Protein AF-A0A3M7R9L0-F1 (afdb_monomer)

pLDDT: mean 75.56, std 18.88, range [33.22, 97.31]

InterPro domains:
  IPR000403 Phosphatidylinositol 3-/4-kinase, catalytic domain [PS50290] (1-96)
  IPR011009 Protein kinase-like domain superfamily [SSF56112] (21-98)
  IPR015433 Phosphatidylinositol 3-/4-kinase [PTHR10048] (22-107)
  IPR036940 Phosphatidylinositol 3-/4-kinase, catalytic domain superfamily [G3DSA:1.10.1070.11] (7-100)

Foldseek 3Di:
DDPVVVVVVVVVVVLCPDPVSVVVVVLVVVLVVLVVCLVCVVVVLVVLVVCVVVPDPPRDPVVSVVSCVVSVNVDDSVVSSVVSSVVVVVVVVVVVVVVVVVVVVVPDDDDDDPCPVVVVVVVPPDD

Nearest PDB structures (foldseek):
  6zbd-assembly1_D  TM=3.162E-01  e=4.401E+00  Plasmodium falciparum

Structure (mmCIF, N/CA/C/O backbone):
data_AF-A0A3M7R9L0-F1
#
_entry.id   AF-A0A3M7R9L0-F1
#
loop_
_atom_site.group_PDB
_atom_site.id
_atom_site.type_symbol
_atom_site.label_atom_id
_atom_site.label_alt_id
_atom_site.label_comp_id
_atom_site.label_asym_id
_atom_site.label_entity_id
_atom_site.label_seq_id
_atom_site.pdbx_PDB_ins_code
_atom_site.Cartn_x
_atom_site.Cartn_y
_atom_site.Cartn_z
_atom_site.occupancy
_atom_site.B_iso_or_equiv
_atom_site.auth_seq_id
_atom_site.auth_comp_id
_atom_site.auth_asym_id
_atom_site.auth_atom_id
_atom_site.pdbx_PDB_model_num
ATOM 1 N N . MET A 1 1 ? 32.721 12.756 -23.487 1.00 53.66 1 MET A N 1
ATOM 2 C CA . MET A 1 1 ? 31.592 11.808 -23.356 1.00 53.66 1 MET A CA 1
ATOM 3 C C . MET A 1 1 ? 32.039 10.497 -23.986 1.00 53.66 1 MET A C 1
ATOM 5 O O . MET A 1 1 ? 32.340 10.494 -25.172 1.00 53.66 1 MET A O 1
ATOM 9 N N . ASN A 1 2 ? 32.231 9.439 -23.197 1.00 69.00 2 ASN A N 1
ATOM 10 C CA . ASN A 1 2 ? 32.948 8.241 -23.658 1.00 69.00 2 ASN A CA 1
ATOM 11 C C . ASN A 1 2 ? 32.012 7.320 -24.458 1.00 69.00 2 ASN A C 1
ATOM 13 O O . ASN A 1 2 ? 30.813 7.264 -24.183 1.00 69.00 2 ASN A O 1
ATOM 17 N N . SER A 1 3 ? 32.550 6.580 -25.432 1.00 69.06 3 SER A N 1
ATOM 18 C CA . SER A 1 3 ? 31.783 5.712 -26.348 1.00 69.06 3 SER A CA 1
ATOM 19 C C . SER A 1 3 ? 30.924 4.650 -25.637 1.00 69.06 3 SER A C 1
ATOM 21 O O . SER A 1 3 ? 29.881 4.254 -26.155 1.00 69.06 3 SER A O 1
ATOM 23 N N . LEU A 1 4 ? 31.315 4.236 -24.427 1.00 69.69 4 LEU A N 1
ATOM 24 C CA . LEU A 1 4 ? 30.535 3.371 -23.533 1.00 69.69 4 LEU A CA 1
ATOM 25 C C . LEU A 1 4 ? 29.287 4.064 -22.957 1.00 69.69 4 LEU A C 1
ATOM 27 O O . LEU A 1 4 ? 28.214 3.466 -22.939 1.00 69.69 4 LEU A O 1
ATOM 31 N N . GLN A 1 5 ? 29.393 5.334 -22.556 1.00 68.00 5 GLN A N 1
ATOM 32 C CA . GLN A 1 5 ? 28.264 6.115 -22.032 1.00 68.00 5 GLN A CA 1
ATOM 33 C C . GLN A 1 5 ? 27.217 6.365 -23.127 1.00 68.00 5 GLN A C 1
ATOM 35 O O . GLN A 1 5 ? 26.020 6.246 -22.889 1.00 68.00 5 GLN A O 1
ATOM 40 N N . ALA A 1 6 ? 27.668 6.663 -24.350 1.00 66.50 6 ALA A N 1
ATOM 41 C CA . ALA A 1 6 ? 26.783 6.856 -25.498 1.00 66.50 6 ALA A CA 1
ATOM 42 C C . ALA A 1 6 ? 26.023 5.568 -25.868 1.00 66.50 6 ALA A C 1
ATOM 44 O O . ALA A 1 6 ? 24.829 5.621 -26.156 1.00 66.50 6 ALA A O 1
ATOM 45 N N . ARG A 1 7 ? 26.688 4.404 -25.796 1.00 65.31 7 ARG A N 1
ATOM 46 C CA . ARG A 1 7 ? 26.052 3.091 -25.998 1.00 65.31 7 ARG A CA 1
ATOM 47 C C . ARG A 1 7 ? 25.059 2.737 -24.892 1.00 65.31 7 ARG A C 1
ATOM 49 O O . ARG A 1 7 ? 23.973 2.267 -25.210 1.00 65.31 7 ARG A O 1
ATOM 56 N N . SER A 1 8 ? 25.400 3.006 -23.630 1.00 67.25 8 SER A N 1
ATOM 57 C CA . SER A 1 8 ? 24.491 2.805 -22.491 1.00 67.25 8 SER A CA 1
ATOM 58 C C . SER A 1 8 ? 23.214 3.637 -22.648 1.00 67.25 8 SER A C 1
ATOM 60 O O . SER A 1 8 ? 22.108 3.109 -22.575 1.00 67.25 8 SER A O 1
ATOM 62 N N . ASN A 1 9 ? 23.355 4.917 -23.002 1.00 66.81 9 ASN A N 1
ATOM 63 C CA . ASN A 1 9 ? 22.213 5.801 -23.220 1.00 66.81 9 ASN A CA 1
ATOM 64 C C . ASN A 1 9 ? 21.344 5.347 -24.404 1.00 66.81 9 ASN A C 1
ATOM 66 O O . ASN A 1 9 ? 20.123 5.343 -24.291 1.00 66.81 9 ASN A O 1
ATOM 70 N N . ALA A 1 10 ? 21.946 4.928 -25.522 1.00 66.75 10 ALA A N 1
ATOM 71 C CA . ALA A 1 10 ? 21.201 4.415 -26.674 1.00 66.75 10 ALA A CA 1
ATOM 72 C C . ALA A 1 10 ? 20.441 3.114 -26.354 1.00 66.75 10 ALA A C 1
ATOM 74 O O . ALA A 1 10 ? 19.305 2.944 -26.790 1.00 66.75 10 ALA A O 1
ATOM 75 N N . TYR A 1 11 ? 21.035 2.226 -25.552 1.00 67.69 11 TYR A N 1
ATOM 76 C CA . TYR A 1 11 ? 20.399 0.995 -25.081 1.00 67.69 11 TYR A CA 1
ATOM 77 C C . TYR A 1 11 ? 19.216 1.277 -24.145 1.00 67.69 11 TYR A C 1
ATOM 79 O O . TYR A 1 11 ? 18.138 0.721 -24.339 1.00 67.69 11 TYR A O 1
ATOM 87 N N . LEU A 1 12 ? 19.375 2.204 -23.195 1.00 68.25 12 LEU A N 1
ATOM 88 C CA . LEU A 1 12 ? 18.295 2.649 -22.307 1.00 68.25 12 LEU A CA 1
ATOM 89 C C . LEU A 1 12 ? 17.146 3.308 -23.084 1.00 68.25 12 LEU A C 1
ATOM 91 O O . LEU A 1 12 ? 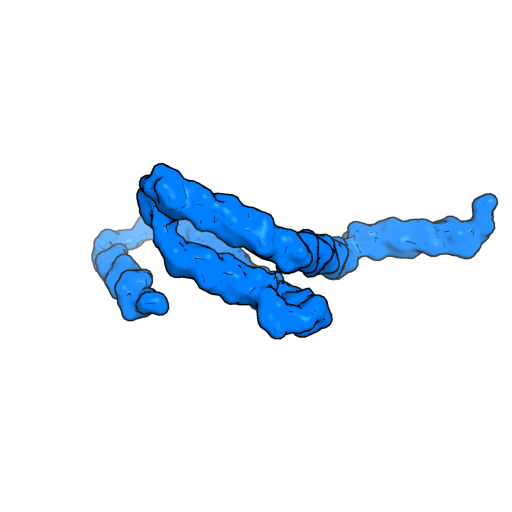15.978 3.078 -22.780 1.00 68.25 12 LEU A O 1
ATOM 95 N N . ILE A 1 13 ? 17.462 4.104 -24.111 1.00 70.31 13 ILE A N 1
ATOM 96 C CA . ILE A 1 13 ? 16.453 4.699 -24.998 1.00 70.31 13 ILE A CA 1
ATOM 97 C C . ILE A 1 13 ? 15.714 3.602 -25.772 1.00 70.31 13 ILE A C 1
ATOM 99 O O . ILE A 1 13 ? 14.491 3.646 -25.859 1.00 70.31 13 ILE A O 1
ATOM 103 N N . HIS A 1 14 ? 16.427 2.601 -26.294 1.00 69.12 14 HIS A N 1
ATOM 104 C CA . HIS A 1 14 ? 15.804 1.487 -27.008 1.00 69.12 14 HIS A CA 1
ATOM 105 C C . HIS A 1 14 ? 14.879 0.666 -26.098 1.00 69.12 14 HIS A C 1
ATOM 107 O O . HIS A 1 14 ? 13.741 0.399 -26.472 1.00 69.12 14 HIS A O 1
ATOM 113 N N . GLN A 1 15 ? 15.317 0.352 -24.874 1.00 64.38 15 GLN A N 1
ATOM 114 C CA . GLN A 1 15 ? 14.487 -0.326 -23.875 1.00 64.38 15 GLN A CA 1
ATOM 115 C C . GLN A 1 15 ? 13.240 0.483 -23.510 1.00 64.38 15 GLN A C 1
ATOM 117 O O . GLN A 1 15 ? 12.160 -0.081 -23.429 1.00 64.38 15 GLN A O 1
ATOM 122 N N . ARG A 1 16 ? 13.333 1.813 -23.392 1.00 63.31 16 ARG A N 1
ATOM 123 C CA . ARG A 1 16 ? 12.158 2.669 -23.140 1.00 63.31 16 ARG A CA 1
ATOM 124 C C . ARG A 1 16 ? 11.089 2.615 -24.234 1.00 63.31 16 ARG A C 1
ATOM 126 O O . ARG A 1 16 ? 9.945 2.979 -23.967 1.00 63.31 16 ARG A O 1
ATOM 133 N N . HIS A 1 17 ? 11.432 2.169 -25.441 1.00 69.00 17 HIS A N 1
ATOM 134 C CA . HIS A 1 17 ? 10.470 1.927 -26.517 1.00 69.00 17 HIS A CA 1
ATOM 135 C C . HIS A 1 17 ? 9.914 0.493 -26.534 1.00 69.00 17 HIS A C 1
ATOM 137 O O . HIS A 1 17 ? 8.915 0.263 -27.215 1.00 69.00 17 HIS A O 1
ATOM 143 N N . ASP A 1 18 ? 10.494 -0.445 -25.777 1.00 76.12 18 ASP A N 1
ATOM 144 C CA . ASP A 1 18 ? 9.976 -1.806 -25.627 1.00 76.12 18 ASP A CA 1
ATOM 145 C C . ASP A 1 18 ? 8.710 -1.793 -24.740 1.00 76.12 18 ASP A C 1
ATOM 147 O O . ASP A 1 18 ? 8.763 -1.365 -23.579 1.00 76.12 18 ASP A O 1
ATOM 151 N N . PRO A 1 19 ? 7.554 -2.262 -25.246 1.00 76.69 19 PRO A N 1
ATOM 152 C CA . PRO A 1 19 ? 6.320 -2.351 -24.468 1.00 76.69 19 PRO A CA 1
ATOM 153 C C . PRO A 1 19 ? 6.467 -3.143 -23.163 1.00 76.69 19 PRO A C 1
ATOM 155 O O . PRO A 1 19 ? 5.848 -2.781 -22.163 1.00 76.69 19 PRO A O 1
ATOM 158 N N . ASN A 1 20 ? 7.299 -4.190 -23.145 1.00 79.88 20 ASN A N 1
ATOM 159 C CA . ASN A 1 20 ? 7.531 -4.999 -21.950 1.00 79.88 20 ASN A CA 1
ATOM 160 C C . ASN A 1 20 ? 8.290 -4.209 -20.886 1.00 79.88 20 ASN A C 1
ATOM 162 O O . ASN A 1 20 ? 7.934 -4.271 -19.712 1.00 79.88 20 ASN A O 1
ATOM 166 N N . PHE A 1 21 ? 9.295 -3.429 -21.291 1.00 83.50 21 PHE A N 1
ATOM 167 C CA . PHE A 1 21 ? 10.059 -2.587 -20.373 1.00 83.50 21 PHE A CA 1
ATOM 168 C C . PHE A 1 21 ? 9.172 -1.515 -19.735 1.00 83.50 21 PHE A C 1
ATOM 170 O O . PHE A 1 21 ? 9.161 -1.375 -18.517 1.00 83.50 21 PHE A O 1
ATOM 177 N N . ARG A 1 22 ? 8.362 -0.809 -20.536 1.00 80.81 22 ARG A N 1
ATOM 178 C CA . ARG A 1 22 ? 7.430 0.211 -20.019 1.00 80.81 22 ARG A CA 1
ATOM 179 C C . ARG A 1 22 ? 6.404 -0.375 -19.056 1.00 80.81 22 ARG A C 1
ATOM 181 O O . ARG A 1 22 ? 5.993 0.283 -18.104 1.00 80.81 22 ARG A O 1
ATOM 188 N N . PHE A 1 23 ? 5.969 -1.602 -19.317 1.00 83.12 23 PHE A N 1
ATOM 189 C CA . PHE A 1 23 ? 5.032 -2.288 -18.447 1.00 83.12 23 PHE A CA 1
ATOM 190 C C . PHE A 1 23 ? 5.681 -2.726 -17.124 1.00 83.12 23 PHE A C 1
ATOM 192 O O . PHE A 1 23 ? 5.071 -2.564 -16.071 1.00 83.12 23 PHE A O 1
ATOM 199 N N . GLN A 1 24 ? 6.930 -3.200 -17.151 1.00 87.56 24 GLN A 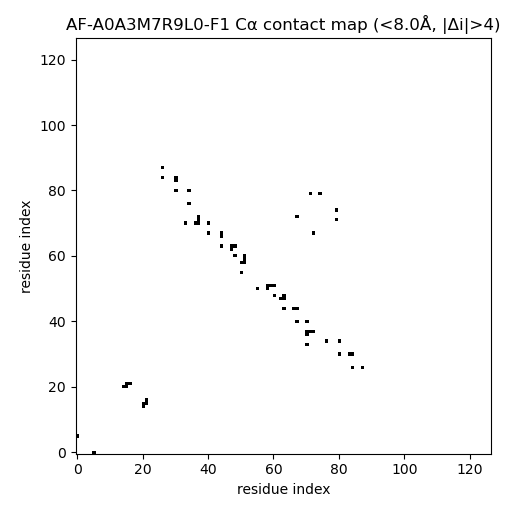N 1
ATOM 200 C CA . GLN A 1 24 ? 7.690 -3.460 -15.923 1.00 87.56 24 GLN A CA 1
ATOM 201 C C . GLN A 1 24 ? 7.940 -2.174 -15.124 1.00 87.56 24 GLN A C 1
ATOM 203 O O . GLN A 1 24 ? 7.689 -2.157 -13.924 1.00 87.56 24 GLN A O 1
ATOM 208 N N . GLU A 1 25 ? 8.316 -1.073 -15.782 1.00 88.50 25 GLU A N 1
ATOM 209 C CA . GLU A 1 25 ? 8.476 0.241 -15.140 1.00 88.50 25 GLU A CA 1
ATOM 210 C C . GLU A 1 25 ? 7.169 0.704 -14.468 1.00 88.50 25 GLU A C 1
ATOM 212 O O . GLU A 1 25 ? 7.175 1.176 -13.331 1.00 88.50 25 GLU A O 1
ATOM 217 N N . PHE A 1 26 ? 6.021 0.507 -15.124 1.00 87.56 26 PHE A N 1
ATOM 218 C CA . PHE A 1 26 ? 4.709 0.769 -14.527 1.00 87.56 26 PHE A CA 1
ATOM 219 C C . PHE A 1 26 ? 4.470 -0.061 -13.257 1.00 87.56 26 PHE A C 1
ATOM 221 O O . PHE A 1 26 ? 4.072 0.493 -12.231 1.00 87.56 26 PHE A O 1
ATOM 228 N N . ILE A 1 27 ? 4.733 -1.370 -13.305 1.00 90.25 27 ILE A N 1
ATOM 229 C CA . ILE A 1 27 ? 4.584 -2.258 -12.146 1.00 90.25 27 ILE A CA 1
ATOM 230 C C . ILE A 1 27 ? 5.473 -1.792 -10.987 1.00 90.25 27 ILE A C 1
ATOM 232 O O . ILE A 1 27 ? 5.016 -1.733 -9.845 1.00 90.25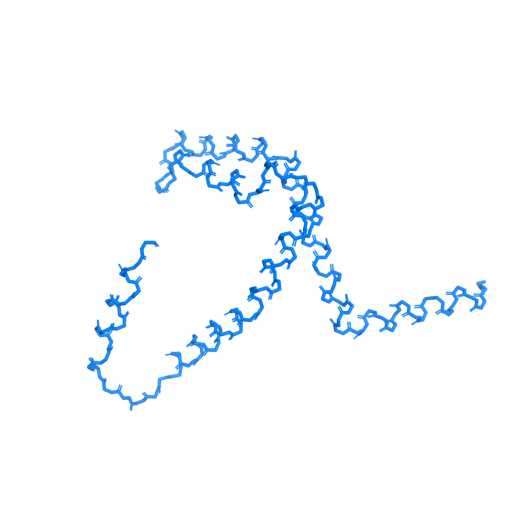 27 ILE A O 1
ATOM 236 N N . GLU A 1 28 ? 6.729 -1.449 -11.267 1.00 91.19 28 GLU A N 1
ATOM 237 C CA . GLU A 1 28 ? 7.674 -0.970 -10.258 1.00 91.19 28 GLU A CA 1
ATOM 238 C C . GLU A 1 28 ? 7.188 0.320 -9.592 1.00 91.19 28 GLU A C 1
ATOM 240 O O . GLU A 1 28 ? 7.207 0.418 -8.363 1.00 91.19 28 GLU A O 1
ATOM 245 N N . LEU A 1 29 ? 6.687 1.280 -10.373 1.00 92.06 29 LEU A N 1
ATOM 246 C CA . LEU A 1 29 ? 6.093 2.510 -9.845 1.00 92.06 29 LEU A CA 1
ATOM 247 C C . LEU A 1 29 ? 4.861 2.223 -8.977 1.00 92.06 29 LEU A C 1
ATOM 249 O O . LEU A 1 29 ? 4.703 2.830 -7.916 1.00 92.06 29 LEU A O 1
ATOM 253 N N . CYS A 1 30 ? 4.008 1.275 -9.378 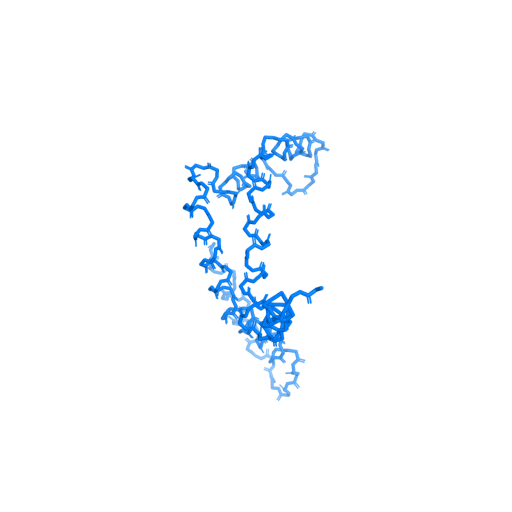1.00 90.19 30 CYS A N 1
ATOM 254 C CA . CYS A 1 30 ? 2.875 0.842 -8.561 1.00 90.19 30 CYS A CA 1
ATOM 255 C C . CYS A 1 30 ? 3.329 0.239 -7.226 1.00 90.19 30 CYS A C 1
ATOM 257 O O . CYS A 1 30 ? 2.770 0.590 -6.187 1.00 90.19 30 CYS A O 1
ATOM 259 N N . CYS A 1 31 ? 4.352 -0.620 -7.230 1.00 92.31 31 CYS A N 1
ATOM 260 C CA . CYS A 1 31 ? 4.933 -1.163 -6.003 1.00 92.31 31 CYS A CA 1
ATOM 261 C C . CYS A 1 31 ? 5.486 -0.048 -5.107 1.00 92.31 31 CYS A C 1
ATOM 263 O O . CYS A 1 31 ? 5.174 -0.024 -3.919 1.00 92.31 31 CYS A O 1
ATOM 265 N N . GLN A 1 32 ? 6.230 0.914 -5.659 1.00 95.81 32 GLN A N 1
ATOM 266 C CA . GLN A 1 32 ? 6.763 2.045 -4.890 1.00 95.81 32 GLN A CA 1
ATOM 267 C C . GLN A 1 32 ? 5.646 2.870 -4.238 1.00 95.81 32 GLN A C 1
ATOM 269 O O . GLN A 1 32 ? 5.690 3.135 -3.036 1.00 95.81 32 GLN A O 1
ATOM 274 N N . ALA A 1 33 ? 4.611 3.229 -5.002 1.00 93.19 33 ALA A N 1
ATOM 275 C CA . ALA A 1 33 ? 3.460 3.960 -4.478 1.00 93.19 33 ALA A CA 1
ATOM 276 C C . ALA A 1 33 ? 2.735 3.170 -3.374 1.00 93.19 33 ALA A C 1
ATOM 278 O O . ALA A 1 33 ? 2.393 3.726 -2.330 1.00 93.19 33 ALA A O 1
ATOM 279 N N . PHE A 1 34 ? 2.552 1.861 -3.566 1.00 92.94 34 PHE A N 1
ATOM 280 C CA . PHE A 1 34 ? 1.928 0.988 -2.576 1.00 92.94 34 PHE A CA 1
ATOM 281 C C . PHE A 1 34 ? 2.741 0.898 -1.280 1.00 92.94 34 PHE A C 1
ATOM 283 O O . PHE A 1 34 ? 2.168 0.989 -0.195 1.00 92.94 34 PHE A O 1
ATOM 290 N N . GLN A 1 35 ? 4.073 0.812 -1.365 1.00 95.94 35 GLN A N 1
ATOM 291 C CA . GLN A 1 35 ? 4.928 0.826 -0.175 1.00 95.94 35 GLN A CA 1
ATOM 292 C C . GLN A 1 35 ? 4.868 2.162 0.570 1.00 95.94 35 GLN A C 1
ATOM 294 O O . GLN A 1 35 ? 4.859 2.174 1.800 1.00 95.94 35 GLN A O 1
ATOM 299 N N . ILE A 1 36 ? 4.761 3.293 -0.135 1.00 96.31 36 ILE A N 1
ATOM 300 C CA . ILE A 1 36 ? 4.556 4.601 0.506 1.00 96.31 36 ILE A CA 1
ATOM 301 C C . ILE A 1 36 ? 3.233 4.618 1.282 1.00 96.31 36 ILE A C 1
ATOM 303 O O . ILE A 1 36 ? 3.207 5.060 2.432 1.00 96.31 36 ILE A O 1
ATOM 307 N N . LEU A 1 37 ? 2.149 4.099 0.696 1.00 92.44 37 LEU A N 1
ATOM 308 C CA . LEU A 1 37 ? 0.855 3.990 1.378 1.00 92.44 37 LEU A CA 1
ATOM 309 C C . LEU A 1 37 ? 0.940 3.088 2.617 1.00 92.44 37 LEU A C 1
ATOM 311 O O . LEU A 1 37 ? 0.470 3.476 3.685 1.00 92.44 37 LEU A O 1
ATOM 315 N N . ARG A 1 38 ? 1.596 1.927 2.507 1.00 96.62 38 ARG A N 1
ATOM 316 C CA . ARG A 1 38 ? 1.827 0.997 3.627 1.00 96.62 38 ARG A CA 1
ATOM 317 C C . ARG A 1 38 ? 2.619 1.639 4.759 1.00 96.62 38 ARG A C 1
ATOM 319 O O . ARG A 1 38 ? 2.215 1.551 5.916 1.00 96.62 38 ARG A O 1
ATOM 326 N N . LYS A 1 39 ? 3.705 2.348 4.442 1.00 97.31 39 LYS A N 1
ATOM 327 C CA . LYS A 1 39 ? 4.535 3.058 5.433 1.00 97.31 39 LYS A CA 1
ATOM 328 C C . LYS A 1 39 ? 3.749 4.150 6.169 1.00 97.31 39 LYS A C 1
ATOM 330 O O . LYS A 1 39 ? 4.018 4.408 7.336 1.00 97.31 39 LYS A O 1
ATOM 335 N N . ASN A 1 40 ? 2.739 4.740 5.525 1.00 96.38 40 ASN A N 1
ATOM 336 C CA . ASN A 1 40 ? 1.915 5.817 6.085 1.00 96.38 40 ASN A CA 1
ATOM 337 C C . ASN A 1 40 ? 0.504 5.376 6.518 1.00 96.38 40 ASN A C 1
ATOM 339 O O . ASN A 1 40 ? -0.353 6.230 6.756 1.00 96.38 40 ASN A O 1
ATOM 343 N N . HIS A 1 41 ? 0.250 4.069 6.645 1.00 94.69 41 HIS A N 1
ATOM 344 C CA . HIS A 1 41 ? -1.097 3.540 6.877 1.00 94.69 41 HIS A CA 1
ATOM 345 C C . HIS A 1 41 ? -1.764 4.100 8.139 1.00 94.69 41 HIS A C 1
ATOM 347 O O . HIS A 1 41 ? -2.958 4.363 8.103 1.00 94.69 41 HIS A O 1
ATOM 353 N N . ILE A 1 42 ? -1.020 4.353 9.223 1.00 96.94 42 ILE A N 1
ATOM 354 C CA . ILE A 1 42 ? -1.582 4.910 10.466 1.00 96.94 42 ILE A CA 1
ATOM 355 C C . ILE A 1 42 ? -2.305 6.235 10.190 1.00 96.94 42 ILE A C 1
ATOM 357 O O . ILE A 1 42 ? -3.470 6.374 10.547 1.00 96.94 42 ILE A O 1
ATOM 361 N N . HIS A 1 43 ? -1.667 7.169 9.476 1.00 96.56 43 HIS A N 1
ATOM 362 C CA . HIS A 1 43 ? -2.276 8.455 9.122 1.00 96.56 43 HIS A CA 1
ATOM 363 C C . HIS A 1 43 ? -3.517 8.277 8.243 1.00 96.56 43 HIS A C 1
ATOM 365 O O . HIS A 1 43 ? -4.533 8.934 8.464 1.00 96.56 43 HIS A O 1
ATOM 371 N N . LEU A 1 44 ? -3.452 7.368 7.266 1.00 90.56 44 LEU A N 1
ATOM 372 C CA . LEU A 1 44 ? -4.586 7.066 6.396 1.00 90.56 44 LEU A CA 1
ATOM 373 C C . LEU A 1 44 ? -5.777 6.524 7.201 1.00 90.56 44 LEU A C 1
ATOM 375 O O . LEU A 1 44 ? -6.906 6.969 7.004 1.00 90.56 44 LEU A O 1
ATOM 379 N N . LEU A 1 45 ? -5.528 5.590 8.121 1.00 93.69 45 LEU A N 1
ATOM 380 C CA . LEU A 1 45 ? -6.563 5.000 8.966 1.00 93.69 45 LEU A CA 1
ATOM 381 C C . LEU A 1 45 ? -7.144 6.025 9.946 1.00 93.69 45 LEU A C 1
ATOM 383 O O . LEU A 1 45 ? -8.358 6.047 10.121 1.00 93.69 45 LEU A O 1
ATOM 387 N N . SER A 1 46 ? -6.326 6.923 10.505 1.00 96.31 46 SER A N 1
ATOM 388 C CA . SER A 1 46 ? -6.815 8.027 11.341 1.00 96.31 46 SER A CA 1
ATOM 389 C C . SER A 1 46 ? -7.718 8.990 10.568 1.00 96.31 46 SER A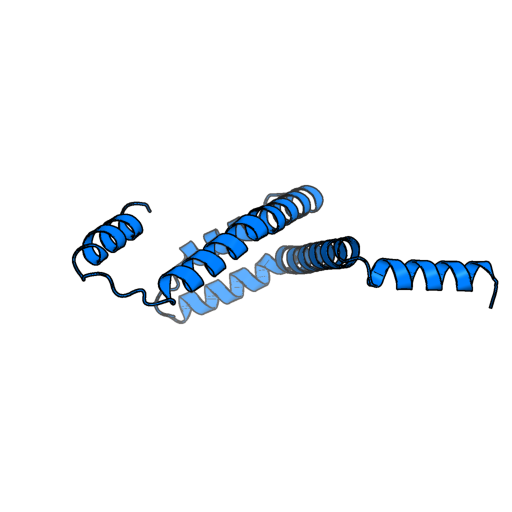 C 1
ATOM 391 O O . SER A 1 46 ? -8.744 9.412 11.089 1.00 96.31 46 SER A O 1
ATOM 393 N N . ILE A 1 47 ? -7.392 9.313 9.311 1.00 93.69 47 ILE A N 1
ATOM 394 C CA . ILE A 1 47 ? -8.265 10.145 8.464 1.00 93.69 47 ILE A CA 1
ATOM 395 C C . ILE A 1 47 ? -9.608 9.444 8.223 1.00 93.69 47 ILE A C 1
ATOM 397 O O . ILE A 1 47 ? -10.657 10.078 8.319 1.00 93.69 47 ILE A O 1
ATOM 401 N N . ILE A 1 48 ? -9.594 8.135 7.955 1.00 89.06 48 ILE A N 1
ATOM 402 C CA . ILE A 1 48 ? -10.822 7.346 7.778 1.00 89.06 48 ILE A CA 1
ATOM 403 C C . ILE A 1 48 ? -11.647 7.318 9.069 1.00 89.06 48 ILE A C 1
ATOM 405 O O . ILE A 1 48 ? -12.868 7.436 9.010 1.00 89.06 48 ILE A O 1
ATOM 409 N N . GLU A 1 49 ? -11.007 7.195 10.230 1.00 92.94 49 GLU A N 1
ATOM 410 C CA . GLU A 1 49 ? -11.686 7.251 11.526 1.00 92.94 49 GLU A CA 1
ATOM 411 C C . GLU A 1 49 ? -12.366 8.608 11.756 1.00 92.94 49 GLU A C 1
ATOM 413 O O . GLU A 1 49 ? -13.558 8.648 12.051 1.00 92.94 49 GLU A O 1
ATOM 418 N N . LEU A 1 50 ? -11.678 9.719 11.475 1.00 93.94 50 LEU A N 1
ATOM 419 C CA . LEU A 1 50 ? -12.268 11.062 11.546 1.00 93.94 50 LEU A CA 1
ATOM 420 C C . LEU A 1 50 ? -13.464 11.238 10.594 1.00 93.94 50 LEU A C 1
ATOM 422 O O . LEU A 1 50 ? -14.452 11.890 10.935 1.00 93.94 50 LEU A O 1
ATOM 426 N N . MET A 1 51 ? -13.392 10.654 9.395 1.00 89.88 51 MET A N 1
ATOM 427 C CA . MET A 1 51 ? -14.491 10.660 8.425 1.00 89.88 51 MET A CA 1
ATOM 428 C C . MET A 1 51 ? -15.707 9.867 8.924 1.00 89.88 51 MET A C 1
ATOM 430 O O . MET A 1 51 ? -16.844 10.282 8.691 1.00 89.88 51 MET A O 1
ATOM 434 N N . ILE A 1 52 ? -15.478 8.745 9.615 1.00 88.94 52 ILE A N 1
ATOM 435 C CA . ILE A 1 52 ? -16.541 7.952 10.248 1.00 88.94 52 ILE A CA 1
ATOM 436 C C . ILE A 1 52 ? -17.212 8.776 11.348 1.00 88.94 52 ILE A C 1
ATOM 438 O O . ILE A 1 52 ? -18.436 8.892 11.361 1.00 88.94 52 ILE A O 1
ATOM 442 N N . ASP A 1 53 ? -16.421 9.394 12.224 1.00 92.31 53 ASP A N 1
ATOM 443 C CA . ASP A 1 53 ? -16.930 10.176 13.355 1.00 92.31 53 ASP A CA 1
ATOM 444 C C . ASP A 1 53 ? -17.666 11.451 12.903 1.00 92.31 53 ASP A C 1
ATOM 446 O O . ASP A 1 53 ? -18.575 11.927 13.581 1.00 92.31 53 ASP A O 1
ATOM 450 N N . SER A 1 54 ? -17.342 11.962 11.711 1.00 93.00 54 SER A N 1
ATOM 451 C CA . SER A 1 54 ? -18.053 13.074 11.061 1.00 93.00 54 SER A CA 1
ATOM 452 C C . SER A 1 54 ? -19.416 12.675 10.471 1.00 93.00 54 SER A C 1
ATOM 454 O O . SER A 1 54 ? -20.132 13.528 9.948 1.00 93.00 54 SER A O 1
ATOM 456 N N . GLY A 1 55 ? -19.788 11.392 10.528 1.00 86.62 55 GLY A N 1
ATOM 457 C CA . GLY A 1 55 ? -21.102 10.907 10.109 1.00 86.62 55 GLY A CA 1
ATOM 458 C C . GLY A 1 55 ? -21.285 10.769 8.597 1.00 86.62 55 GLY A C 1
ATOM 459 O O . GLY A 1 55 ? -22.418 10.859 8.123 1.00 86.62 55 GLY A O 1
ATOM 460 N N . ILE A 1 56 ? -20.208 10.557 7.826 1.00 83.38 56 ILE A N 1
ATOM 461 C CA . ILE A 1 56 ? -20.305 10.355 6.370 1.00 83.38 56 ILE A CA 1
ATOM 462 C C . ILE A 1 56 ? -21.151 9.101 6.067 1.00 83.38 56 ILE A C 1
ATOM 464 O O . ILE A 1 56 ? -20.748 7.988 6.424 1.00 83.38 56 ILE A O 1
ATOM 468 N N . PRO A 1 57 ? -22.303 9.234 5.376 1.00 80.88 57 PRO A N 1
ATOM 469 C CA . PRO A 1 57 ? -23.164 8.097 5.068 1.00 80.88 57 PRO A CA 1
ATOM 470 C C . PRO A 1 57 ? -22.443 7.032 4.235 1.00 80.88 57 PRO A C 1
ATOM 472 O O . PRO A 1 57 ? -21.761 7.342 3.261 1.00 80.88 57 PRO A O 1
ATOM 475 N N . GLY A 1 58 ? -22.620 5.762 4.603 1.00 76.44 58 GLY A N 1
ATOM 476 C CA . GLY A 1 58 ? -22.010 4.622 3.908 1.00 76.44 58 GLY A CA 1
ATOM 477 C C . GLY A 1 58 ? -20.585 4.280 4.359 1.00 76.44 58 GLY A C 1
ATOM 478 O O . GLY A 1 58 ? -20.087 3.213 3.998 1.00 76.44 58 GLY A O 1
ATOM 479 N N . LEU A 1 59 ? -19.950 5.112 5.191 1.00 80.44 59 LEU A N 1
ATOM 480 C CA . LEU A 1 59 ? -18.669 4.794 5.812 1.00 80.44 59 LEU A CA 1
ATOM 481 C C . LEU A 1 59 ? -18.900 4.203 7.207 1.00 80.44 59 LEU A C 1
ATOM 483 O O . LEU A 1 59 ? -19.569 4.791 8.050 1.00 80.44 59 LEU A O 1
ATOM 487 N N . SER A 1 60 ? -18.360 3.012 7.452 1.00 87.50 60 SER A N 1
ATOM 488 C CA . SER A 1 60 ? -18.481 2.320 8.740 1.00 87.50 60 SER A CA 1
ATOM 489 C C . SER A 1 60 ? -17.110 1.941 9.278 1.00 87.50 60 SER A C 1
ATOM 491 O O . SER A 1 60 ? -16.131 1.903 8.534 1.00 87.50 60 SER A O 1
ATOM 493 N N . ARG A 1 61 ? -17.037 1.571 10.561 1.00 86.94 61 ARG A N 1
ATOM 494 C CA . ARG A 1 61 ? -15.790 1.116 11.202 1.00 86.94 61 ARG A CA 1
ATOM 495 C C . ARG A 1 61 ? -15.156 -0.103 10.509 1.00 86.94 61 ARG A C 1
ATOM 497 O O . ARG A 1 61 ? -13.943 -0.280 10.577 1.00 86.94 61 ARG A O 1
ATOM 504 N N . ASN A 1 62 ? -15.931 -0.872 9.740 1.00 87.38 62 ASN A N 1
ATOM 505 C CA . ASN A 1 62 ? -15.413 -1.956 8.899 1.00 87.38 62 ASN A CA 1
ATOM 506 C C . ASN A 1 62 ? -14.480 -1.461 7.777 1.00 87.38 62 ASN A C 1
ATOM 508 O O . ASN A 1 62 ? -13.641 -2.230 7.307 1.00 87.38 62 ASN A O 1
ATOM 512 N N . ALA A 1 63 ? -14.586 -0.191 7.366 1.00 86.12 63 ALA A N 1
ATOM 513 C CA . ALA A 1 63 ? -13.720 0.414 6.356 1.00 86.12 63 ALA A CA 1
ATOM 514 C C . ALA A 1 63 ? -12.253 0.468 6.808 1.00 86.12 63 ALA A C 1
ATOM 516 O O . ALA A 1 63 ? -11.363 0.221 5.999 1.00 86.12 63 ALA A O 1
ATOM 517 N N . ILE A 1 64 ? -11.997 0.698 8.101 1.00 88.12 64 ILE A N 1
ATOM 518 C CA . ILE A 1 64 ? -10.640 0.693 8.673 1.00 88.12 64 ILE A CA 1
ATOM 519 C C . ILE A 1 64 ? -10.002 -0.685 8.470 1.00 88.12 64 ILE A C 1
ATOM 521 O O . ILE A 1 64 ? -8.923 -0.800 7.891 1.00 88.12 64 ILE A O 1
ATOM 525 N N . GLN A 1 65 ? -10.712 -1.749 8.859 1.00 89.69 65 GLN A N 1
ATOM 526 C CA . GLN A 1 65 ? -10.221 -3.118 8.702 1.00 89.69 65 GLN A CA 1
ATOM 527 C C . GLN A 1 65 ? -10.095 -3.520 7.226 1.00 89.69 65 GLN A C 1
ATOM 529 O O . GLN A 1 65 ? -9.205 -4.286 6.856 1.00 89.69 65 GLN A O 1
ATOM 534 N N . TYR A 1 66 ? -10.991 -3.029 6.369 1.00 85.44 66 TYR A N 1
ATOM 535 C CA . TYR A 1 66 ? -10.903 -3.241 4.929 1.00 85.44 66 TYR A CA 1
ATOM 536 C C . TYR A 1 66 ? -9.625 -2.619 4.356 1.00 85.44 66 TYR A C 1
ATOM 538 O O . TYR A 1 66 ? -8.876 -3.311 3.669 1.00 85.44 66 TYR A O 1
ATOM 546 N N . VAL A 1 67 ? -9.337 -1.353 4.666 1.00 87.38 67 VAL A N 1
ATOM 547 C CA . VAL A 1 67 ? -8.134 -0.663 4.178 1.00 87.38 67 VAL A CA 1
ATOM 548 C C . VAL A 1 67 ? -6.869 -1.300 4.743 1.00 87.38 67 VAL A C 1
ATOM 550 O O . VAL A 1 67 ? -5.948 -1.567 3.977 1.00 87.38 67 VAL A O 1
ATOM 553 N N . TYR A 1 68 ? -6.845 -1.639 6.035 1.00 91.00 68 TYR A N 1
ATOM 554 C CA . TYR A 1 68 ? -5.722 -2.349 6.653 1.00 91.00 68 TYR A CA 1
ATOM 555 C C . TYR A 1 68 ? -5.395 -3.655 5.910 1.00 91.00 68 TYR A C 1
ATOM 557 O O . TYR A 1 68 ? -4.257 -3.882 5.500 1.00 91.00 68 TYR A O 1
ATOM 565 N N . ARG A 1 69 ? -6.413 -4.485 5.643 1.00 89.19 69 ARG A N 1
ATOM 566 C CA . ARG A 1 69 ? -6.237 -5.749 4.913 1.00 89.19 69 ARG A CA 1
ATOM 567 C C . ARG A 1 69 ? -5.800 -5.543 3.464 1.00 89.19 69 ARG A C 1
ATOM 569 O O . ARG A 1 69 ? -4.916 -6.251 2.998 1.00 89.19 69 ARG A O 1
ATOM 576 N N . ASN A 1 70 ? -6.376 -4.571 2.756 1.00 87.94 70 ASN A N 1
ATOM 577 C CA . ASN A 1 70 ? -6.033 -4.312 1.352 1.00 87.94 70 ASN A CA 1
ATOM 578 C C . ASN A 1 70 ? -4.660 -3.652 1.175 1.00 87.94 70 ASN A C 1
ATOM 580 O O . ASN A 1 70 ? -4.033 -3.823 0.133 1.00 87.94 70 ASN A O 1
ATOM 584 N N . LEU A 1 71 ? -4.159 -2.950 2.194 1.00 91.81 71 LEU A N 1
ATOM 585 C CA . LEU A 1 71 ? -2.765 -2.517 2.241 1.00 91.81 71 LEU A CA 1
ATOM 586 C C . LEU A 1 71 ? -1.811 -3.648 2.633 1.00 91.81 71 LEU A C 1
ATOM 588 O O . LEU A 1 71 ? -0.605 -3.450 2.552 1.00 91.81 71 LEU A O 1
ATOM 592 N N . MET A 1 72 ? -2.320 -4.830 3.001 1.00 94.50 72 MET A N 1
ATOM 593 C CA . MET A 1 72 ? -1.547 -6.030 3.340 1.00 94.50 72 MET A CA 1
ATOM 594 C C . MET A 1 72 ? -0.580 -5.825 4.513 1.00 94.50 72 MET A C 1
ATOM 596 O O . MET A 1 72 ? 0.506 -6.399 4.502 1.00 94.50 72 MET A O 1
ATOM 600 N N . ILE A 1 73 ? -0.914 -4.961 5.478 1.00 95.31 73 ILE A N 1
ATOM 601 C CA . ILE A 1 73 ? 0.030 -4.429 6.485 1.00 95.31 73 ILE A CA 1
ATOM 602 C C . ILE A 1 73 ? 0.836 -5.515 7.218 1.00 95.31 73 ILE A C 1
ATOM 604 O O . ILE A 1 73 ? 1.996 -5.276 7.534 1.00 95.31 73 ILE A O 1
ATOM 608 N N . ASP A 1 74 ? 0.260 -6.702 7.412 1.00 95.88 74 ASP A N 1
ATOM 609 C CA . ASP A 1 74 ? 0.895 -7.833 8.102 1.00 95.88 74 ASP A CA 1
ATOM 610 C C . ASP A 1 74 ? 2.005 -8.547 7.302 1.00 95.88 74 ASP A C 1
ATOM 612 O O . ASP A 1 74 ? 2.746 -9.341 7.873 1.00 95.88 74 ASP A O 1
ATOM 616 N N . LEU A 1 75 ? 2.115 -8.299 5.994 1.00 96.06 75 LEU A N 1
ATOM 617 C CA . LEU A 1 75 ? 3.155 -8.880 5.131 1.00 96.06 75 LEU A CA 1
ATOM 618 C C . LEU A 1 75 ? 4.419 -8.019 5.135 1.00 96.06 75 LEU A C 1
ATOM 620 O O . LEU A 1 75 ? 4.338 -6.810 5.360 1.00 96.06 75 LEU A O 1
ATOM 624 N N . ASP A 1 76 ? 5.571 -8.588 4.788 1.00 97.25 76 ASP A N 1
ATOM 625 C CA . ASP A 1 76 ? 6.781 -7.792 4.559 1.00 97.25 76 ASP A CA 1
ATOM 626 C C . ASP A 1 76 ? 6.773 -7.050 3.200 1.00 97.25 76 ASP A C 1
ATOM 628 O O . ASP A 1 76 ? 5.83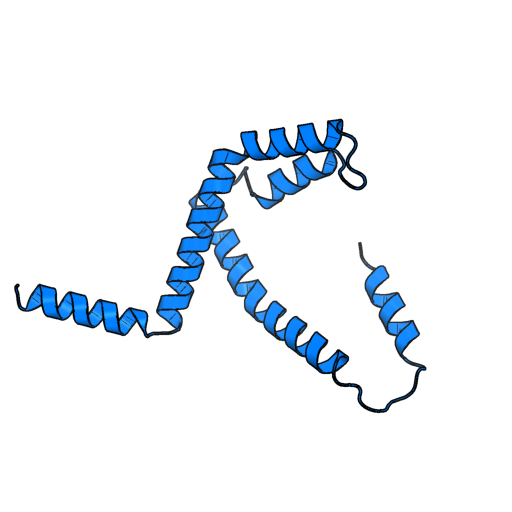4 -7.135 2.396 1.00 97.25 76 ASP A O 1
ATOM 632 N N . GLU A 1 77 ? 7.793 -6.218 2.966 1.00 94.38 77 GLU A N 1
ATOM 633 C CA . GLU A 1 77 ? 7.910 -5.375 1.766 1.00 94.38 77 GLU A CA 1
ATOM 634 C C . GLU A 1 77 ? 8.056 -6.208 0.477 1.00 94.38 77 GLU A C 1
ATOM 636 O O . GLU A 1 77 ? 7.452 -5.856 -0.544 1.00 94.38 77 GLU A O 1
ATOM 641 N N . ASP A 1 78 ? 8.756 -7.342 0.524 1.00 96.25 78 ASP A N 1
ATOM 642 C CA . ASP A 1 78 ? 8.952 -8.223 -0.628 1.00 96.25 78 ASP A CA 1
ATOM 643 C C . ASP A 1 78 ? 7.688 -9.045 -0.910 1.00 96.25 78 ASP A C 1
ATOM 645 O O . ASP A 1 78 ? 7.213 -9.093 -2.051 1.00 96.25 78 ASP A O 1
ATOM 649 N N . GLU A 1 79 ? 7.088 -9.639 0.124 1.00 97.00 79 GLU A N 1
ATOM 650 C CA . GLU A 1 79 ? 5.840 -10.405 0.021 1.00 97.00 79 GLU A CA 1
ATOM 651 C C . GLU A 1 79 ? 4.691 -9.559 -0.538 1.00 97.00 79 GLU A C 1
ATOM 653 O O . GLU A 1 79 ? 4.029 -9.946 -1.508 1.00 97.00 79 GLU A O 1
ATOM 658 N N . SER A 1 80 ? 4.481 -8.370 0.032 1.00 92.69 80 SER A N 1
ATOM 659 C CA . SER A 1 80 ? 3.426 -7.450 -0.405 1.00 92.69 80 SER A CA 1
ATOM 660 C C . SER A 1 80 ? 3.648 -6.948 -1.834 1.00 92.69 80 SER A C 1
ATOM 662 O O . SER A 1 80 ? 2.696 -6.861 -2.615 1.00 92.69 80 SER A O 1
ATOM 664 N N . SER A 1 81 ? 4.900 -6.686 -2.223 1.00 94.06 81 SER A N 1
ATOM 665 C CA . SER A 1 81 ? 5.239 -6.297 -3.594 1.00 94.06 81 SER A CA 1
ATOM 666 C C . SER A 1 81 ? 4.971 -7.432 -4.581 1.00 94.06 81 SER A C 1
ATOM 668 O O . SER A 1 81 ? 4.372 -7.199 -5.629 1.00 94.06 81 SER A O 1
ATOM 670 N N . ASN A 1 82 ? 5.349 -8.669 -4.251 1.00 95.38 82 ASN A N 1
ATOM 671 C CA . ASN A 1 82 ? 5.088 -9.834 -5.098 1.00 95.38 82 ASN A CA 1
ATOM 672 C C . ASN A 1 82 ? 3.586 -10.105 -5.259 1.00 95.38 82 ASN A C 1
ATOM 674 O O . ASN A 1 82 ? 3.119 -10.380 -6.369 1.00 95.38 82 ASN A O 1
ATOM 678 N N . LEU A 1 83 ? 2.812 -9.969 -4.180 1.00 93.62 83 LEU A N 1
ATOM 679 C CA . LEU A 1 83 ? 1.363 -10.128 -4.237 1.00 93.62 83 LEU A CA 1
ATOM 680 C C . LEU A 1 83 ? 0.702 -9.020 -5.069 1.00 93.62 83 LEU A C 1
ATOM 682 O O . LEU A 1 83 ? -0.153 -9.319 -5.904 1.00 93.62 83 LEU A O 1
ATOM 686 N N . LEU A 1 84 ? 1.134 -7.763 -4.922 1.00 91.81 84 LEU A N 1
ATOM 687 C CA . LEU A 1 84 ? 0.637 -6.656 -5.743 1.00 91.81 84 LEU A CA 1
ATOM 688 C C . LEU A 1 84 ? 0.945 -6.868 -7.230 1.00 91.81 84 LEU A C 1
ATOM 690 O O . LEU A 1 84 ? 0.056 -6.697 -8.064 1.00 91.81 84 LEU A O 1
ATOM 694 N N . LYS A 1 85 ? 2.169 -7.293 -7.571 1.00 93.31 85 LYS A N 1
ATOM 695 C CA . LYS A 1 85 ? 2.550 -7.640 -8.951 1.00 93.31 85 LYS A CA 1
ATOM 696 C C . LYS A 1 85 ? 1.593 -8.674 -9.531 1.00 93.31 85 LYS A C 1
ATOM 698 O O . LYS A 1 85 ? 1.065 -8.477 -10.624 1.00 93.31 85 LYS A O 1
ATOM 703 N N . LYS A 1 86 ? 1.315 -9.743 -8.778 1.00 91.94 86 LYS A N 1
ATOM 704 C CA . LYS A 1 86 ? 0.364 -10.782 -9.183 1.00 91.94 86 LYS A CA 1
ATOM 705 C C . LYS A 1 86 ? -1.038 -10.213 -9.414 1.00 91.94 86 LYS A C 1
ATOM 707 O O . LYS A 1 86 ? -1.624 -10.486 -10.453 1.00 91.94 86 LYS A O 1
ATOM 712 N N . ILE A 1 87 ? -1.544 -9.377 -8.504 1.00 88.94 87 ILE A N 1
ATOM 713 C CA . ILE A 1 87 ? -2.852 -8.718 -8.659 1.00 88.94 87 ILE A CA 1
ATOM 714 C C . ILE A 1 87 ? -2.891 -7.866 -9.931 1.00 88.94 87 ILE A C 1
ATOM 716 O O . ILE A 1 87 ? -3.867 -7.944 -10.674 1.00 88.94 87 ILE A O 1
ATOM 720 N N . ILE A 1 88 ? -1.848 -7.079 -10.212 1.00 86.44 88 ILE A N 1
ATOM 721 C CA . ILE A 1 88 ? -1.762 -6.249 -11.423 1.00 86.44 88 ILE A CA 1
ATOM 722 C C . ILE A 1 88 ? -1.780 -7.131 -12.679 1.00 86.44 88 ILE A C 1
ATOM 724 O O . ILE A 1 88 ? -2.569 -6.879 -13.591 1.00 86.44 88 ILE A O 1
ATOM 728 N N . HIS A 1 89 ? -0.973 -8.193 -12.713 1.00 86.81 89 HIS A N 1
ATOM 729 C CA . HIS A 1 89 ? -0.939 -9.138 -13.830 1.00 86.81 89 HIS A CA 1
ATOM 730 C C . HIS A 1 89 ? -2.287 -9.841 -14.048 1.00 86.81 89 HIS A C 1
ATOM 732 O O . HIS A 1 89 ? -2.805 -9.843 -15.166 1.00 86.81 89 HIS A O 1
ATOM 738 N N . ASP A 1 90 ? -2.894 -10.367 -12.983 1.00 83.38 90 ASP A N 1
ATOM 739 C CA . ASP A 1 90 ? -4.196 -11.043 -13.029 1.00 83.38 90 ASP A CA 1
ATOM 740 C C . ASP A 1 90 ? -5.319 -10.085 -13.453 1.00 83.38 90 ASP A C 1
ATOM 742 O O . ASP A 1 90 ? -6.296 -10.479 -14.100 1.00 83.38 90 ASP A O 1
ATOM 746 N N . SER A 1 91 ? -5.186 -8.805 -13.103 1.00 78.75 91 SER A N 1
ATOM 747 C CA . SER A 1 91 ? -6.150 -7.769 -13.459 1.00 78.75 91 SER A CA 1
ATOM 748 C C . SER A 1 91 ? -6.136 -7.464 -14.953 1.00 78.75 91 SER A C 1
ATOM 750 O O . SER A 1 91 ? -7.189 -7.178 -15.511 1.00 78.75 91 SER A O 1
ATOM 752 N N . LEU A 1 92 ? -5.004 -7.580 -15.647 1.00 72.19 92 LEU A N 1
ATOM 753 C CA . LEU A 1 92 ? -4.922 -7.250 -17.077 1.00 72.19 92 LEU A CA 1
ATOM 754 C C . LEU A 1 92 ? -5.740 -8.197 -17.960 1.00 72.19 92 LEU A C 1
ATOM 756 O O . LEU A 1 92 ? -6.380 -7.745 -18.909 1.00 72.19 92 LEU A O 1
ATOM 760 N N . GLY A 1 93 ? -5.816 -9.482 -17.600 1.00 61.41 93 GLY A N 1
ATOM 761 C CA . GLY A 1 93 ? -6.719 -10.428 -18.266 1.00 61.41 93 GLY A CA 1
ATOM 762 C C . GLY A 1 93 ? -8.201 -10.115 -18.012 1.00 61.41 93 GLY A C 1
ATOM 763 O O . GLY A 1 93 ? -9.055 -10.320 -18.880 1.00 61.41 93 GLY A O 1
ATOM 764 N N . LYS A 1 94 ? -8.519 -9.562 -16.835 1.00 57.66 94 LYS A N 1
ATOM 765 C CA . LYS A 1 94 ? -9.891 -9.258 -16.400 1.00 57.66 94 LYS A CA 1
ATOM 766 C C . LYS A 1 94 ? -10.384 -7.892 -16.878 1.00 57.66 94 LYS A C 1
ATOM 768 O O . LYS A 1 94 ? -11.531 -7.800 -17.293 1.00 57.66 94 LYS A O 1
ATOM 773 N N . PHE A 1 95 ? -9.545 -6.858 -16.909 1.00 55.75 95 PHE A N 1
ATOM 774 C CA . PHE A 1 95 ? -9.906 -5.531 -17.419 1.00 55.75 95 PHE A CA 1
ATOM 775 C C . PHE A 1 95 ? -10.161 -5.546 -18.924 1.00 55.75 95 PHE A C 1
ATOM 777 O O . PHE A 1 95 ? -11.113 -4.916 -19.369 1.00 55.75 95 PHE A O 1
ATOM 784 N N . ALA A 1 96 ? -9.391 -6.310 -19.707 1.00 55.97 96 ALA A N 1
ATOM 785 C CA . ALA A 1 96 ? -9.693 -6.519 -21.123 1.00 55.97 96 ALA A CA 1
ATOM 786 C C . ALA A 1 96 ? -11.045 -7.231 -21.314 1.00 55.97 96 ALA A C 1
ATOM 788 O O . ALA A 1 96 ? -11.828 -6.836 -22.171 1.00 55.97 96 ALA A O 1
ATOM 789 N N . SER A 1 97 ? -11.352 -8.219 -20.467 1.00 53.50 97 SER A N 1
ATOM 790 C CA . SER A 1 97 ? -12.617 -8.965 -20.497 1.00 53.50 97 SER A CA 1
ATOM 791 C C . SER A 1 97 ? -13.816 -8.122 -20.050 1.00 53.50 97 SER A C 1
ATOM 793 O O . SER A 1 97 ? -14.877 -8.210 -20.656 1.00 53.50 97 SER A O 1
ATOM 795 N N . ILE A 1 98 ? -13.653 -7.270 -19.033 1.00 55.44 98 ILE A N 1
ATOM 796 C CA . ILE A 1 98 ? -14.679 -6.325 -18.571 1.00 55.44 98 ILE A CA 1
ATOM 797 C C . ILE A 1 98 ? -14.875 -5.212 -19.603 1.00 55.44 98 ILE A C 1
ATOM 799 O O . ILE A 1 98 ? -16.013 -4.929 -19.958 1.00 55.44 98 ILE A O 1
ATOM 803 N N . ASN A 1 99 ? -13.804 -4.631 -20.154 1.00 55.88 99 ASN A N 1
ATOM 804 C CA . ASN A 1 99 ? -13.907 -3.661 -21.249 1.00 55.88 99 ASN A CA 1
ATOM 805 C C . ASN A 1 99 ? -14.573 -4.286 -22.481 1.00 55.88 99 ASN A C 1
ATOM 807 O O . ASN A 1 99 ? -15.441 -3.662 -23.083 1.00 55.88 99 ASN A O 1
ATOM 811 N N . PHE A 1 100 ? -14.237 -5.530 -22.835 1.00 62.06 100 PHE A N 1
ATOM 812 C CA . PHE A 1 100 ? -14.894 -6.265 -23.916 1.00 62.06 100 PHE A CA 1
ATOM 813 C C . PHE A 1 100 ? -16.366 -6.554 -23.609 1.00 62.06 100 PHE A C 1
ATOM 815 O O . PHE A 1 100 ? -17.218 -6.378 -24.478 1.00 62.06 100 PHE A O 1
ATOM 822 N N . ALA A 1 101 ? -16.690 -6.956 -22.379 1.00 54.75 101 ALA A N 1
ATOM 823 C CA . ALA A 1 101 ? -18.060 -7.190 -21.943 1.00 54.75 101 ALA A CA 1
ATOM 824 C C . ALA A 1 101 ? -18.879 -5.896 -21.991 1.00 54.75 101 ALA A C 1
ATOM 826 O O . ALA A 1 101 ? -19.958 -5.895 -22.568 1.00 54.75 101 ALA A O 1
ATOM 827 N N . ILE A 1 102 ? -18.349 -4.780 -21.486 1.00 53.94 102 ILE A N 1
ATOM 828 C CA . ILE A 1 102 ? -18.986 -3.460 -21.556 1.00 53.94 102 ILE A CA 1
ATOM 829 C C . ILE A 1 102 ? -19.157 -3.023 -23.012 1.00 53.94 102 ILE A C 1
ATOM 831 O O . ILE A 1 102 ? -20.238 -2.579 -23.370 1.00 53.94 102 ILE A O 1
ATOM 835 N N . HIS A 1 103 ? -18.161 -3.207 -23.884 1.00 54.47 103 HIS A N 1
ATOM 836 C CA . HIS A 1 103 ? -18.301 -2.910 -25.314 1.00 54.47 103 HIS A CA 1
ATOM 837 C C . HIS A 1 103 ? -19.314 -3.820 -26.027 1.00 54.47 103 HIS A C 1
ATOM 839 O O . HIS A 1 103 ? -20.033 -3.351 -26.903 1.00 54.47 103 HIS A O 1
ATOM 845 N N . THR A 1 104 ? -19.415 -5.094 -25.646 1.00 54.41 104 THR A N 1
ATOM 846 C CA . THR A 1 104 ? -20.403 -6.048 -26.181 1.00 54.41 104 THR A CA 1
ATOM 847 C C . THR A 1 104 ? -21.816 -5.727 -25.687 1.00 54.41 104 THR A C 1
ATOM 849 O O . THR A 1 104 ? -22.771 -5.843 -26.447 1.00 54.41 104 THR A O 1
ATOM 852 N N . LEU A 1 105 ? -21.950 -5.280 -24.435 1.00 48.72 105 LEU A N 1
ATOM 853 C CA . LEU A 1 105 ? -23.207 -4.845 -23.817 1.00 48.72 105 LEU A CA 1
ATOM 854 C C . LEU A 1 105 ? -23.655 -3.462 -24.315 1.00 48.72 105 LEU A C 1
ATOM 856 O O . LEU A 1 105 ? -24.850 -3.212 -24.446 1.00 48.72 105 LEU A O 1
ATOM 860 N N . ALA A 1 106 ? -22.708 -2.570 -24.609 1.00 48.81 106 ALA A N 1
ATOM 861 C CA . ALA A 1 106 ? -22.949 -1.234 -25.147 1.00 48.81 106 ALA A CA 1
ATOM 862 C C . ALA A 1 106 ? -23.099 -1.216 -26.677 1.00 48.81 106 ALA A C 1
ATOM 864 O O . ALA A 1 106 ? -23.436 -0.175 -27.234 1.00 48.81 106 ALA A O 1
ATOM 865 N N . GLN A 1 107 ? -22.869 -2.340 -27.366 1.00 43.53 107 GLN A N 1
ATOM 866 C CA . GLN A 1 107 ? -23.336 -2.548 -28.735 1.00 43.53 107 GLN A CA 1
ATOM 867 C C . GLN A 1 107 ? -24.781 -3.068 -28.680 1.00 43.53 107 GLN A C 1
ATOM 869 O O . GLN A 1 107 ? -24.990 -4.259 -28.441 1.00 43.53 107 GLN A O 1
ATOM 874 N N . PRO A 1 108 ? -25.803 -2.227 -28.917 1.00 40.78 108 PRO A N 1
ATOM 875 C CA . PRO A 1 108 ? -27.178 -2.690 -28.968 1.00 40.78 108 PRO A CA 1
ATOM 876 C C . PRO A 1 108 ? -27.348 -3.515 -30.244 1.00 40.78 108 PRO A C 1
ATOM 878 O O . PRO A 1 108 ? -27.556 -2.975 -31.328 1.00 40.78 108 PRO A O 1
ATOM 881 N N . LYS A 1 109 ? -27.251 -4.840 -30.158 1.00 51.38 109 LYS A N 1
ATOM 882 C CA . LYS A 1 109 ? -27.764 -5.691 -31.231 1.00 51.38 109 LYS A CA 1
ATOM 883 C C . LYS A 1 109 ? -29.216 -5.974 -30.906 1.00 51.38 109 LYS A C 1
ATOM 885 O O . LYS A 1 109 ? -29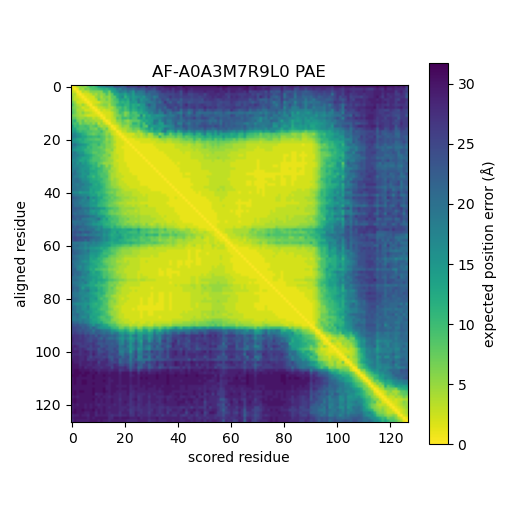.503 -6.629 -29.917 1.00 51.38 109 LYS A O 1
ATOM 890 N N . THR A 1 110 ? -30.102 -5.410 -31.718 1.00 47.62 110 THR A N 1
ATOM 891 C CA . THR A 1 110 ? -31.497 -5.806 -31.960 1.00 47.62 110 THR A CA 1
ATOM 892 C C . THR A 1 110 ? -31.875 -7.222 -31.484 1.00 47.62 110 THR A C 1
ATOM 894 O O . THR A 1 110 ? -32.033 -8.103 -32.320 1.00 47.62 110 THR A O 1
ATOM 897 N N . VAL A 1 111 ? -32.050 -7.497 -30.187 1.00 40.44 111 VAL A N 1
ATOM 898 C CA . VAL A 1 111 ? -32.682 -8.754 -29.754 1.00 40.44 111 VAL A CA 1
ATOM 899 C C . VAL A 1 111 ? -33.359 -8.637 -28.381 1.00 40.44 111 VAL A C 1
ATOM 901 O O . VAL A 1 111 ? -32.725 -8.682 -27.334 1.00 40.44 111 VAL A O 1
ATOM 904 N N . SER A 1 112 ? -34.682 -8.482 -28.462 1.00 42.94 112 SER A N 1
ATOM 905 C CA . SER A 1 112 ? -35.775 -8.908 -27.573 1.00 42.94 112 SER A CA 1
ATOM 906 C C . SER A 1 112 ? -35.556 -9.010 -26.050 1.00 42.94 112 SER A C 1
ATOM 908 O O . SER A 1 112 ? -34.807 -9.834 -25.526 1.00 42.94 112 SER A O 1
ATOM 910 N N . SER A 1 113 ? -36.377 -8.236 -25.342 1.00 46.06 113 SER A N 1
ATOM 911 C CA . SER A 1 113 ? -36.396 -7.893 -23.916 1.00 46.06 113 SER A CA 1
ATOM 912 C C . SER A 1 113 ? -36.618 -9.025 -22.896 1.00 46.06 113 SER A C 1
ATOM 914 O O . SER A 1 113 ? -36.838 -8.733 -21.723 1.00 46.06 113 SER A O 1
ATOM 916 N N . SER A 1 114 ? -36.573 -10.303 -23.279 1.00 45.78 114 SER A N 1
ATOM 917 C CA . SER A 1 114 ? -36.904 -11.412 -22.360 1.00 45.78 114 SER A CA 1
ATOM 918 C C . SER A 1 114 ? -35.719 -11.889 -21.499 1.00 45.78 114 SER A C 1
ATOM 920 O O . SER A 1 114 ? -35.918 -12.493 -20.450 1.00 45.78 114 SER A O 1
ATOM 922 N N . ASN A 1 115 ? -34.477 -11.549 -21.870 1.00 48.56 115 ASN A N 1
ATOM 923 C CA . ASN A 1 115 ? -33.268 -12.068 -21.207 1.00 48.56 115 ASN A CA 1
ATOM 924 C C . ASN A 1 115 ? -32.671 -11.147 -20.123 1.00 48.56 115 ASN A C 1
ATOM 926 O O . ASN A 1 115 ? -31.805 -11.577 -19.360 1.00 48.56 115 ASN A O 1
ATOM 930 N N . TYR A 1 116 ? -33.136 -9.898 -20.007 1.00 45.97 116 TYR A N 1
ATOM 931 C CA . TYR A 1 116 ? -32.587 -8.929 -19.044 1.00 45.97 116 TYR A CA 1
ATOM 932 C C . TYR A 1 116 ? -32.855 -9.320 -17.586 1.00 45.97 116 TYR A C 1
ATOM 934 O O . TYR A 1 116 ? -32.000 -9.126 -16.723 1.00 45.97 116 TYR A O 1
ATOM 942 N N . PHE A 1 117 ? -34.008 -9.935 -17.309 1.00 43.97 117 PHE A N 1
ATOM 943 C CA . PHE A 1 117 ? -34.3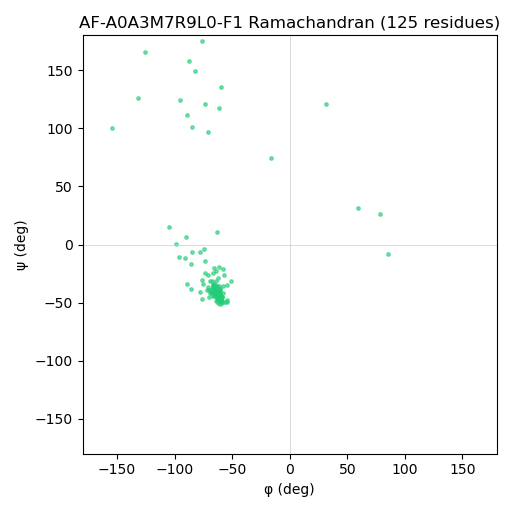91 -10.290 -15.941 1.00 43.97 117 PHE A CA 1
ATOM 944 C C . PHE A 1 117 ? -33.554 -11.448 -15.367 1.00 43.97 117 PHE A C 1
ATOM 946 O O . PHE A 1 117 ? -33.335 -11.518 -14.159 1.00 43.97 117 PHE A O 1
ATOM 953 N N . SER A 1 118 ? -33.010 -12.319 -16.227 1.00 50.97 118 SER A N 1
ATOM 954 C CA . SER A 1 118 ? -32.159 -13.438 -15.800 1.00 50.97 118 SER A CA 1
ATOM 955 C C . SER A 1 118 ? -30.741 -13.003 -15.416 1.00 50.97 118 SER A C 1
ATOM 957 O O . SER A 1 118 ? -30.120 -13.642 -14.569 1.00 50.97 118 SER A O 1
ATOM 959 N N . PHE A 1 119 ? -30.213 -11.937 -16.025 1.00 48.69 119 PHE A N 1
ATOM 960 C CA . PHE A 1 119 ? -28.848 -11.464 -15.772 1.00 48.69 119 PHE A CA 1
ATOM 961 C C . PHE A 1 119 ? -28.751 -10.674 -14.459 1.00 48.69 119 PHE A C 1
ATOM 963 O O . PHE A 1 119 ? -27.833 -10.891 -13.668 1.00 48.69 119 PHE A O 1
ATOM 970 N N . VAL A 1 120 ? -29.751 -9.832 -14.170 1.00 49.28 120 VAL A N 1
ATOM 971 C CA . VAL A 1 120 ? -29.827 -9.082 -12.903 1.00 49.28 120 VAL A CA 1
ATOM 972 C C . VAL A 1 120 ? -29.925 -10.039 -11.709 1.00 49.28 120 VAL A C 1
ATOM 974 O O . VAL A 1 120 ? -29.256 -9.837 -10.699 1.00 49.28 120 VAL A O 1
ATOM 977 N N . ALA A 1 121 ? -30.662 -11.144 -11.850 1.00 44.94 121 ALA A N 1
ATOM 978 C CA . ALA A 1 121 ? -30.762 -12.173 -10.816 1.00 44.94 121 ALA A CA 1
ATOM 979 C C . ALA A 1 121 ? -29.439 -12.921 -10.540 1.00 44.94 121 ALA A C 1
ATOM 981 O O . ALA A 1 121 ? -29.308 -13.524 -9.478 1.00 44.94 121 ALA A O 1
ATOM 982 N N . HIS A 1 122 ? -28.465 -12.899 -11.460 1.00 48.97 122 HIS A N 1
ATOM 983 C CA . HIS A 1 122 ? -27.174 -13.576 -11.287 1.00 48.97 122 HIS A CA 1
ATOM 984 C C . HIS A 1 122 ? -26.129 -12.684 -10.599 1.00 48.97 122 HIS A C 1
ATOM 986 O O . HIS A 1 122 ? -25.344 -13.180 -9.795 1.00 48.97 122 HIS A O 1
ATOM 992 N N . ILE A 1 123 ? -26.157 -11.368 -10.848 1.00 48.00 123 ILE A N 1
ATOM 993 C CA . ILE A 1 123 ? -25.228 -10.404 -10.229 1.00 48.00 123 ILE A CA 1
ATOM 994 C C . ILE A 1 123 ? -25.458 -10.270 -8.717 1.00 48.00 123 ILE A C 1
ATOM 996 O O . ILE A 1 123 ? -24.498 -10.151 -7.966 1.00 48.00 123 ILE A O 1
ATOM 1000 N N . PHE A 1 124 ? -26.706 -10.339 -8.250 1.00 41.06 124 PHE A N 1
ATOM 1001 C CA . PHE A 1 124 ? -27.030 -10.176 -6.826 1.00 41.06 124 PHE A CA 1
ATOM 1002 C C . PHE A 1 124 ? -27.020 -11.484 -6.016 1.00 41.06 124 PHE A C 1
ATOM 1004 O O . PHE A 1 124 ? -27.425 -11.481 -4.855 1.00 41.06 124 PHE A O 1
ATOM 1011 N N . LYS A 1 125 ? -26.595 -12.614 -6.604 1.00 40.53 125 LYS A N 1
ATOM 1012 C CA . LYS A 1 125 ? -26.694 -13.935 -5.956 1.00 40.53 125 LYS A CA 1
ATOM 1013 C C . LYS A 1 125 ? -25.417 -14.443 -5.286 1.00 40.53 125 LYS A C 1
ATOM 1015 O O . LYS A 1 125 ? -25.460 -15.529 -4.714 1.00 40.53 125 LYS A O 1
ATOM 1020 N N . TYR A 1 126 ? -24.320 -13.694 -5.305 1.00 33.22 126 TYR A N 1
ATOM 1021 C CA . TYR A 1 126 ? -23.134 -14.045 -4.523 1.00 33.22 126 TYR A CA 1
ATOM 1022 C C . TYR A 1 126 ? -22.625 -12.826 -3.741 1.00 33.22 126 TYR A C 1
ATOM 1024 O O . TYR A 1 126 ? -22.461 -11.772 -4.357 1.00 33.22 126 TYR A O 1
ATOM 1032 N N . PRO A 1 127 ? -22.450 -12.945 -2.408 1.00 45.59 127 PRO A N 1
ATOM 1033 C CA . PRO A 1 127 ? -21.838 -11.906 -1.581 1.00 45.59 127 PRO A CA 1
ATOM 1034 C C . PRO A 1 127 ? -20.361 -11.686 -1.922 1.00 45.59 127 PRO A C 1
ATOM 1036 O O . PRO A 1 127 ? -19.713 -12.638 -2.418 1.00 45.59 127 PRO A O 1
#

Radius of gyration: 22.43 Å; Cα contac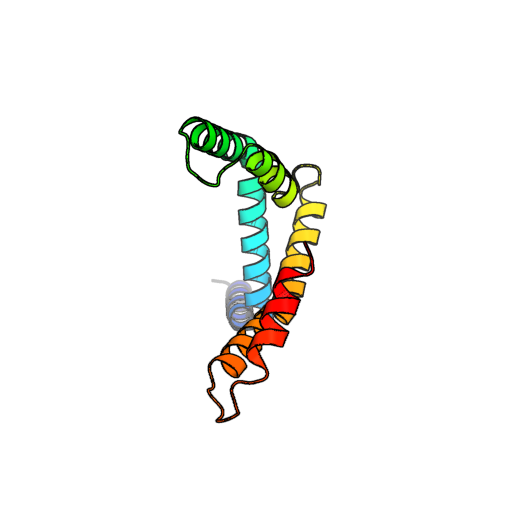ts (8 Å, |Δi|>4): 34; chains: 1; bounding box: 70×27×45 Å

Solvent-accessible surface area (backbone atoms only — not comparable to full-atom values): 7453 Å² total; per-residue (Å²): 136,56,77,66,58,55,49,51,51,52,49,53,54,52,43,65,70,35,69,68,50,49,50,50,53,49,51,52,52,52,42,52,54,49,50,53,49,48,78,43,38,68,62,55,45,51,52,53,50,54,46,39,76,69,62,44,84,94,55,53,80,66,53,51,59,48,51,49,58,76,57,38,68,92,49,56,76,65,57,44,40,54,51,49,50,49,51,54,58,59,41,55,65,46,51,53,50,49,52,47,48,50,54,56,68,70,48,83,70,94,71,76,88,80,60,61,68,61,54,60,61,56,67,77,69,64,136

Mean predicted aligned error: 14.17 Å

Secondary structure (DSSP, 8-state):
--HHHHHHHHHHHHHHH-HHHHHHHHHHHHHHHHHHHHHTHHHHHHHHHHHHHTT-TT--THHHHHHHHHTTTTS-HHHHHHHHHHHHHHHHHHHHHHHHHHHHHSS-----TTSHHHHHHHHTT--

Sequence (127 aa):
MNSLQARSNAYLIHQRHDPNFRFQEFIELCCQAFQILRKNHIHLLSIIELMIDSGIPGLSRNAIQYVYRNLMIDLDEDESSNLLKKIIHDSLGKFASINFAIHTLAQPKTVSSSNYFSFVAHIFKYP

Organism: Brachionus plicatilis (NCBI:txid10195)